Protein AF-A0A7V9IDU1-F1 (afdb_monomer)

Foldseek 3Di:
DDDPCCQDDPPDGNNVVLVVCVVVDDPCVSPPDDDDPDDPQLVCCLPVCVVVLCVLLPLVNCVVVVPDHSVVSVVLSVCSNVVVDPCSVVSVVSSVVSVVCCVPVVPD

Structure (mmCIF, N/CA/C/O backbone):
data_AF-A0A7V9IDU1-F1
#
_entry.id   AF-A0A7V9IDU1-F1
#
loop_
_atom_site.group_PDB
_atom_site.id
_atom_site.type_symbol
_atom_site.label_atom_id
_atom_site.label_alt_id
_atom_site.label_comp_id
_atom_site.label_asym_id
_atom_site.label_entity_id
_atom_site.label_seq_id
_atom_site.pdbx_PDB_ins_code
_atom_site.Cartn_x
_atom_site.Cartn_y
_atom_site.Cartn_z
_atom_site.occupancy
_atom_site.B_iso_or_equiv
_atom_site.auth_seq_id
_atom_site.auth_comp_id
_atom_site.auth_asym_id
_atom_site.auth_atom_id
_atom_site.pdbx_PDB_model_num
ATOM 1 N N . SER A 1 1 ? -31.908 17.466 11.269 1.00 82.25 1 SER A N 1
ATOM 2 C CA . SER A 1 1 ? -30.580 17.009 11.746 1.00 82.25 1 SER A CA 1
ATOM 3 C C . SER A 1 1 ? -30.549 16.914 13.267 1.00 82.25 1 SER A C 1
ATOM 5 O O . SER A 1 1 ? -31.136 17.771 13.907 1.00 82.25 1 SER A O 1
ATOM 7 N N . ILE A 1 2 ? -29.880 15.909 13.855 1.00 88.56 2 ILE A N 1
ATOM 8 C CA . ILE A 1 2 ? -29.757 15.757 15.327 1.00 88.56 2 ILE A CA 1
ATOM 9 C C . ILE A 1 2 ? -28.769 16.799 15.908 1.00 88.56 2 ILE A C 1
ATOM 11 O O . ILE A 1 2 ? -27.688 16.951 15.317 1.00 88.56 2 ILE A O 1
ATOM 15 N N . PRO A 1 3 ? -29.072 17.457 17.054 1.00 93.19 3 PRO A N 1
ATOM 16 C CA . PRO A 1 3 ? -28.171 18.416 17.704 1.00 93.19 3 PRO A CA 1
ATOM 17 C C . PRO A 1 3 ? -26.814 17.817 18.111 1.00 93.19 3 PRO A C 1
ATOM 19 O O . PRO A 1 3 ? -26.704 16.639 18.455 1.00 93.19 3 PRO A O 1
ATOM 22 N N . VAL A 1 4 ? -25.760 18.639 18.098 1.00 89.38 4 VAL A N 1
ATOM 23 C CA . VAL A 1 4 ? -24.374 18.204 18.372 1.00 89.38 4 VAL A CA 1
ATOM 24 C C . VAL A 1 4 ? -24.204 17.634 19.783 1.00 89.38 4 VAL A C 1
ATOM 26 O O . VAL A 1 4 ? -23.490 16.644 19.950 1.00 89.38 4 VAL A O 1
ATOM 29 N N . SER A 1 5 ? -24.916 18.183 20.770 1.00 89.94 5 SER A N 1
ATOM 30 C CA . SER A 1 5 ? -24.909 17.720 22.166 1.00 89.94 5 SER A CA 1
ATOM 31 C C . SER A 1 5 ? -25.332 16.255 22.336 1.00 89.94 5 SER A C 1
ATOM 33 O O . SER A 1 5 ? -24.905 15.594 23.276 1.00 89.94 5 SER A O 1
ATOM 35 N N . TYR A 1 6 ? -26.117 15.707 21.405 1.00 91.38 6 TYR A N 1
ATOM 36 C CA . TYR A 1 6 ? -26.477 14.284 21.399 1.00 91.38 6 TYR A CA 1
ATOM 37 C C . TYR A 1 6 ? -25.422 13.409 20.713 1.00 91.38 6 TYR A C 1
ATOM 39 O O . TYR A 1 6 ? -25.304 12.215 20.990 1.00 91.38 6 TYR A O 1
ATOM 47 N N . LYS A 1 7 ? -24.619 13.975 19.810 1.00 90.12 7 LYS A N 1
ATOM 48 C CA . LYS A 1 7 ? -23.559 13.242 19.102 1.00 90.12 7 LYS A CA 1
ATOM 49 C C . LYS A 1 7 ? -22.290 13.120 19.950 1.00 90.12 7 LYS A C 1
ATOM 51 O O . LYS A 1 7 ? -21.590 12.107 19.842 1.00 90.12 7 LYS A O 1
ATOM 56 N N . LEU A 1 8 ? -22.013 14.127 20.779 1.00 90.00 8 LEU A N 1
ATOM 57 C CA . L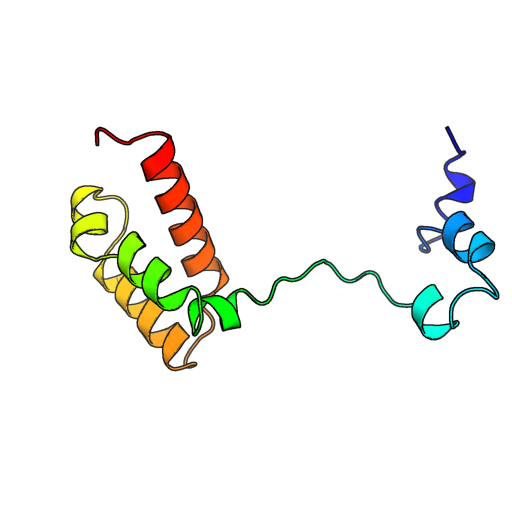EU A 1 8 ? -20.797 14.277 21.578 1.00 90.00 8 LEU A CA 1
ATOM 58 C C . LEU A 1 8 ? -21.135 14.536 23.049 1.00 90.00 8 LEU A C 1
ATOM 60 O O . LEU A 1 8 ? -21.904 15.438 23.358 1.00 90.00 8 LEU A O 1
ATOM 64 N N . LYS A 1 9 ? -20.493 13.796 23.958 1.00 87.81 9 LYS A N 1
ATOM 65 C CA . LYS A 1 9 ? -20.512 14.070 25.401 1.00 87.81 9 LYS A CA 1
ATOM 66 C C . LYS A 1 9 ? -19.080 14.053 25.932 1.00 87.81 9 LYS A C 1
ATOM 68 O O . LYS A 1 9 ? -18.468 12.989 26.047 1.00 87.81 9 LYS A O 1
ATOM 73 N N . GLY A 1 10 ? -18.519 15.234 26.201 1.00 86.88 10 GLY A N 1
ATOM 74 C CA . GLY A 1 10 ? -17.091 15.389 26.501 1.00 86.88 10 GLY A CA 1
ATOM 75 C C . GLY A 1 10 ? -16.220 14.838 25.364 1.00 86.88 10 GLY A C 1
ATOM 76 O O . GLY A 1 10 ? -16.451 15.143 24.198 1.00 86.88 10 GLY A O 1
ATOM 77 N N . LYS A 1 11 ? -15.259 13.962 25.687 1.00 82.69 11 LYS A N 1
ATOM 78 C CA . LYS A 1 11 ? -14.412 13.265 24.693 1.00 82.69 11 LYS A CA 1
ATOM 79 C C . LYS A 1 11 ? -15.090 12.041 24.047 1.00 82.69 11 LYS A C 1
ATOM 81 O O . LYS A 1 11 ? -14.487 11.370 23.213 1.00 82.69 11 LYS A O 1
ATOM 86 N N . SER A 1 12 ? -16.330 11.715 24.431 1.00 79.94 12 SER A N 1
ATOM 87 C CA . SER A 1 12 ? -17.051 10.539 23.934 1.00 79.94 12 SER A CA 1
ATOM 88 C C . SER A 1 12 ? -17.912 10.889 22.722 1.00 79.94 12 SER A C 1
ATOM 90 O O . SER A 1 12 ? -18.959 11.529 22.838 1.00 79.94 12 SER A O 1
ATOM 92 N N . GLY A 1 13 ? -17.478 10.439 21.545 1.00 84.69 13 GLY A N 1
ATOM 93 C CA . GLY A 1 13 ? -18.293 10.459 20.331 1.00 84.69 13 GLY A CA 1
ATOM 94 C C . GLY A 1 13 ? -19.313 9.326 20.271 1.00 84.69 13 GLY A C 1
ATOM 95 O O . GLY A 1 13 ? -19.207 8.325 20.986 1.00 84.69 13 GLY A O 1
ATOM 96 N N . LYS A 1 14 ? -20.283 9.476 19.358 1.00 87.75 14 LYS A N 1
ATOM 97 C CA . LYS A 1 14 ? -21.391 8.531 19.141 1.00 87.75 14 LYS A CA 1
ATOM 98 C C . LYS A 1 14 ? -22.276 8.364 20.387 1.00 87.75 14 LYS A C 1
ATOM 100 O O . LYS A 1 14 ? -22.785 7.273 20.618 1.00 87.75 14 LYS A O 1
ATOM 105 N N . HIS A 1 15 ? -22.448 9.415 21.195 1.00 91.06 15 HIS A N 1
ATOM 106 C CA . HIS A 1 15 ? -23.120 9.310 22.495 1.00 91.06 15 HIS A CA 1
ATOM 107 C C . HIS A 1 15 ? -24.552 8.756 22.385 1.00 91.06 15 HIS A C 1
ATOM 109 O O . HIS A 1 15 ? -24.836 7.713 22.971 1.00 91.06 15 HIS A O 1
ATOM 115 N N . ILE A 1 16 ? -25.405 9.374 21.562 1.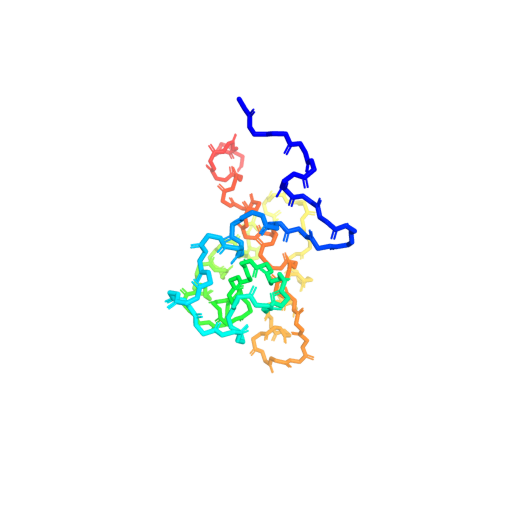00 93.44 16 ILE A N 1
ATOM 116 C CA . ILE A 1 16 ? -26.784 8.911 21.339 1.00 93.44 16 ILE A CA 1
ATOM 117 C C . ILE A 1 16 ? -26.855 7.508 20.723 1.00 93.44 16 ILE A C 1
ATOM 119 O O . ILE A 1 16 ? -27.693 6.709 21.120 1.00 93.44 16 ILE A O 1
ATOM 123 N N . LEU A 1 17 ? -25.935 7.165 19.813 1.00 92.94 17 LEU A N 1
ATOM 124 C CA . LEU A 1 17 ? -25.877 5.826 19.217 1.00 92.94 17 LEU A CA 1
ATOM 125 C C . LEU A 1 17 ? -25.547 4.768 20.277 1.00 92.94 17 LEU A C 1
ATOM 127 O O . LEU A 1 17 ? -26.151 3.703 20.286 1.00 92.94 17 LEU A O 1
ATOM 131 N N . LYS A 1 18 ? -24.609 5.062 21.185 1.00 92.25 18 LYS A N 1
ATOM 132 C CA . LYS A 1 18 ? -24.273 4.149 22.282 1.00 92.25 18 LYS A CA 1
ATOM 133 C C . LYS A 1 18 ? -25.453 3.964 23.234 1.00 92.25 18 LYS A C 1
ATOM 135 O O . LYS A 1 18 ? -25.723 2.843 23.633 1.00 92.25 18 LYS A O 1
ATOM 140 N N . GLN A 1 19 ? -26.173 5.037 23.566 1.00 92.44 19 GLN A N 1
ATOM 141 C CA . GLN A 1 19 ? -27.364 4.921 24.410 1.00 92.44 19 GLN A CA 1
ATOM 142 C C . GLN A 1 19 ? -28.475 4.108 23.739 1.00 92.44 19 GLN A C 1
ATOM 144 O O . GLN A 1 19 ? -29.034 3.227 24.381 1.00 92.44 19 GLN A O 1
ATOM 149 N N . ALA A 1 20 ? -28.742 4.342 22.453 1.00 94.06 20 ALA A N 1
ATOM 150 C CA . ALA A 1 20 ? -29.765 3.610 21.707 1.00 94.06 20 ALA A CA 1
ATOM 151 C C . ALA A 1 20 ? -29.463 2.106 21.572 1.00 94.06 20 ALA A C 1
ATOM 153 O O . ALA A 1 20 ? -30.384 1.303 21.497 1.00 94.06 20 ALA A O 1
ATOM 154 N N . MET A 1 21 ? -28.182 1.724 21.533 1.00 96.00 21 MET A N 1
ATOM 155 C CA . MET A 1 21 ? -27.745 0.324 21.418 1.00 96.00 21 MET A CA 1
ATOM 156 C C . MET A 1 21 ? -27.501 -0.353 22.778 1.00 96.00 21 MET A C 1
ATOM 158 O O . MET A 1 21 ? -27.104 -1.521 22.825 1.00 96.00 21 MET A O 1
ATOM 162 N N . ASN A 1 22 ? -27.701 0.360 23.891 1.00 93.12 22 ASN A N 1
ATOM 163 C CA . ASN A 1 22 ? -27.524 -0.200 25.225 1.00 93.12 22 ASN A CA 1
ATOM 164 C C . ASN A 1 22 ? -28.549 -1.320 25.472 1.00 93.12 22 ASN A C 1
ATOM 166 O O . ASN A 1 22 ? -29.732 -1.147 25.201 1.00 93.12 22 ASN A O 1
ATOM 170 N N . GLY A 1 23 ? -28.093 -2.472 25.964 1.00 94.12 23 GLY A N 1
ATOM 171 C CA . GLY A 1 23 ? -28.926 -3.673 26.115 1.00 94.12 23 GLY A CA 1
ATOM 172 C C . GLY A 1 23 ? -29.087 -4.515 24.841 1.00 94.12 23 GLY A C 1
ATOM 173 O O . GLY A 1 23 ? -29.491 -5.667 24.944 1.00 94.12 23 GLY A O 1
ATOM 174 N N . LEU A 1 24 ? -28.710 -3.995 23.664 1.00 96.94 24 LEU A N 1
ATOM 175 C CA . LEU A 1 24 ? -28.677 -4.754 22.402 1.00 96.94 24 LEU A CA 1
ATOM 176 C C . LEU A 1 24 ? -27.274 -5.265 22.052 1.00 96.94 24 LEU A C 1
ATOM 178 O O . LEU A 1 24 ? -27.135 -6.274 21.366 1.00 96.94 24 LEU A O 1
ATOM 182 N N . LEU A 1 25 ? -26.227 -4.572 22.509 1.00 94.88 25 LEU A N 1
ATOM 183 C CA . LEU A 1 25 ? -24.834 -4.966 22.305 1.00 94.88 25 LEU A CA 1
ATOM 184 C C . LEU A 1 25 ? -24.110 -5.178 23.642 1.00 94.88 25 LEU A C 1
ATOM 186 O O . LEU A 1 25 ? -24.363 -4.443 24.601 1.00 94.88 25 LEU A O 1
ATOM 190 N N . PRO A 1 26 ? -23.141 -6.111 23.701 1.00 96.06 26 PRO A N 1
ATOM 191 C CA . PRO A 1 26 ? -22.246 -6.243 24.844 1.00 96.06 26 PRO A CA 1
ATOM 192 C C . PRO A 1 26 ? -21.519 -4.928 25.174 1.00 96.06 26 PRO A C 1
ATOM 194 O O . PRO A 1 26 ? -21.049 -4.216 24.278 1.00 96.06 26 PRO A O 1
ATOM 197 N N . GLN A 1 27 ? -21.363 -4.622 26.467 1.00 92.94 27 GLN A N 1
ATOM 198 C CA . GLN A 1 27 ? -20.751 -3.365 26.932 1.00 92.94 27 GLN A CA 1
ATOM 199 C C . GLN A 1 27 ? -19.318 -3.172 26.411 1.00 92.94 27 GLN A C 1
ATOM 201 O O . GLN A 1 27 ? -18.910 -2.059 26.071 1.00 92.94 27 GLN A O 1
ATOM 206 N N . ASN A 1 28 ? -18.559 -4.261 26.260 1.00 93.38 28 ASN A N 1
ATOM 207 C CA . ASN A 1 28 ? -17.205 -4.225 25.705 1.00 93.38 28 ASN A CA 1
ATOM 208 C C . ASN A 1 28 ? -17.169 -3.801 24.223 1.00 93.38 28 ASN A C 1
ATOM 210 O O . ASN A 1 28 ? -16.199 -3.176 23.802 1.00 93.38 28 ASN A O 1
ATOM 214 N N . ILE A 1 29 ? -18.212 -4.093 23.438 1.00 92.25 29 ILE A N 1
ATOM 215 C CA . ILE A 1 29 ? -18.349 -3.632 22.050 1.00 92.25 29 ILE A CA 1
ATOM 216 C C . ILE A 1 29 ? -18.800 -2.171 22.020 1.00 92.25 29 ILE A C 1
ATOM 218 O O . ILE A 1 29 ? -18.220 -1.362 21.293 1.00 92.25 29 ILE A O 1
ATOM 222 N N . LEU A 1 30 ? -19.784 -1.815 22.850 1.00 92.38 30 LEU A N 1
ATOM 223 C CA . LEU A 1 30 ? -20.365 -0.472 22.918 1.00 92.38 30 LEU A CA 1
ATOM 224 C C . LEU A 1 30 ? -19.336 0.603 23.312 1.00 92.38 30 LEU A C 1
ATOM 226 O O . LEU A 1 30 ? -19.339 1.722 22.783 1.00 92.38 30 LEU A O 1
ATOM 230 N N . HIS A 1 31 ? -18.424 0.247 24.219 1.00 88.94 31 HIS A N 1
ATOM 231 C CA . HIS A 1 31 ? -17.391 1.134 24.752 1.00 88.94 31 HIS A CA 1
ATOM 232 C C . HIS A 1 31 ? -16.006 0.934 24.125 1.00 88.94 31 HIS A C 1
ATOM 234 O O . HIS A 1 31 ? -15.065 1.638 24.497 1.00 88.94 31 HIS A O 1
ATOM 240 N N . ARG A 1 32 ? -15.874 0.043 23.133 1.00 89.38 32 ARG A N 1
ATOM 241 C CA . ARG A 1 32 ? -14.611 -0.191 22.426 1.00 89.38 32 ARG A CA 1
ATOM 242 C C . ARG A 1 32 ? -14.064 1.114 21.817 1.00 89.38 32 ARG A C 1
ATOM 244 O O . ARG A 1 32 ? -14.826 1.864 21.194 1.00 89.38 32 ARG A O 1
ATOM 251 N N . PRO A 1 33 ? -12.746 1.380 21.913 1.00 85.38 33 PRO A N 1
ATOM 252 C CA . PRO A 1 33 ? -12.118 2.492 21.208 1.00 85.38 33 PRO A CA 1
ATOM 253 C C . PRO A 1 33 ? -12.374 2.427 19.701 1.00 85.38 33 PRO A C 1
ATOM 255 O O . PRO A 1 33 ? -12.417 1.344 19.107 1.00 85.38 33 PRO A O 1
ATOM 258 N N . LYS A 1 34 ? -12.509 3.595 19.060 1.00 82.81 34 LYS A N 1
ATOM 259 C CA . LYS A 1 34 ? -12.620 3.671 17.601 1.00 82.81 34 LYS A CA 1
ATOM 260 C C . LYS A 1 34 ? -11.341 3.098 16.994 1.00 82.81 34 LYS A C 1
ATOM 262 O O . LYS A 1 34 ? -10.271 3.674 17.152 1.00 82.81 34 LYS A O 1
ATOM 267 N N . LYS A 1 35 ? -11.469 1.988 16.274 1.00 79.75 35 LYS A N 1
ATOM 268 C CA . LYS A 1 35 ? -10.429 1.505 15.367 1.00 79.75 35 LYS A CA 1
ATOM 269 C C . LYS A 1 35 ? -10.785 1.931 13.950 1.00 79.75 35 LYS A C 1
ATOM 271 O O . LYS A 1 35 ? -11.961 1.935 13.583 1.00 79.75 35 LYS A O 1
ATOM 276 N N . GLY A 1 36 ? -9.778 2.337 13.186 1.00 77.06 36 GLY A N 1
ATOM 277 C CA . GLY A 1 36 ? -9.932 2.489 11.745 1.00 77.06 36 GLY A CA 1
ATOM 278 C C . GLY A 1 36 ? -10.234 1.138 11.099 1.00 77.06 36 GLY A C 1
ATOM 279 O O . GLY A 1 36 ? -9.980 0.083 11.687 1.00 77.06 36 GLY A O 1
ATOM 280 N N . PHE A 1 37 ? -10.761 1.175 9.882 1.00 79.19 37 PHE A N 1
ATOM 281 C CA . PHE A 1 37 ? -10.845 -0.006 9.034 1.00 79.19 37 PHE A CA 1
ATOM 282 C C . PHE A 1 37 ? -9.461 -0.251 8.429 1.00 79.19 37 PHE A C 1
ATOM 284 O O . PHE A 1 37 ? -9.163 0.187 7.325 1.00 79.19 37 PHE A O 1
ATOM 291 N N . GLY A 1 38 ? -8.576 -0.868 9.213 1.00 77.75 38 GLY A N 1
ATOM 292 C CA . GLY A 1 38 ? -7.275 -1.306 8.724 1.00 77.75 38 GLY A CA 1
ATOM 293 C C . GLY A 1 38 ? -7.457 -2.572 7.901 1.00 77.75 38 GLY A C 1
ATOM 294 O O . GLY A 1 38 ? -7.790 -3.615 8.459 1.00 77.75 38 GLY A O 1
ATOM 295 N N . ILE A 1 39 ? -7.262 -2.477 6.590 1.00 86.12 39 ILE A N 1
ATOM 296 C CA . ILE A 1 39 ? -7.130 -3.656 5.734 1.00 86.12 39 ILE A CA 1
ATOM 297 C C . ILE A 1 39 ? -5.704 -4.221 5.860 1.00 86.12 39 ILE A C 1
ATOM 299 O O . ILE A 1 39 ? -4.756 -3.440 5.980 1.00 86.12 39 ILE A O 1
ATOM 303 N N . PRO A 1 40 ? -5.518 -5.553 5.864 1.00 92.50 40 PRO A N 1
ATOM 304 C CA . PRO A 1 40 ? -4.219 -6.186 6.098 1.00 92.50 40 PRO A CA 1
ATOM 305 C C . PRO A 1 40 ? -3.338 -6.156 4.837 1.00 92.50 40 PRO A C 1
ATOM 307 O O . PRO A 1 40 ? -2.982 -7.188 4.277 1.00 92.50 40 PRO A O 1
ATOM 310 N N . ILE A 1 41 ? -2.972 -4.951 4.390 1.00 94.50 41 ILE A N 1
ATOM 311 C CA . ILE A 1 41 ? -2.192 -4.715 3.164 1.00 94.50 41 ILE A CA 1
ATOM 312 C C . ILE A 1 41 ? -0.874 -5.489 3.187 1.00 94.50 41 ILE A C 1
ATOM 314 O O . ILE A 1 41 ? -0.536 -6.136 2.205 1.00 94.50 41 ILE A O 1
ATOM 318 N N . ALA A 1 42 ? -0.158 -5.472 4.315 1.00 95.06 42 ALA A N 1
ATOM 319 C CA . ALA A 1 42 ? 1.108 -6.188 4.454 1.00 95.06 42 ALA A CA 1
ATOM 320 C C . ALA A 1 42 ? 0.968 -7.699 4.195 1.00 95.06 42 ALA A C 1
ATOM 322 O O . ALA A 1 42 ? 1.838 -8.301 3.580 1.00 95.06 42 ALA A O 1
ATOM 323 N N . GLU A 1 43 ? -0.130 -8.316 4.634 1.00 95.38 43 GLU A N 1
ATOM 324 C CA . GLU A 1 43 ? -0.377 -9.737 4.367 1.00 95.38 43 GLU A CA 1
ATOM 325 C C . GLU A 1 43 ? -0.792 -9.966 2.916 1.00 95.38 43 GLU A C 1
ATOM 327 O O . GLU A 1 43 ? -0.379 -10.932 2.283 1.00 95.38 43 GLU A O 1
ATOM 332 N N . TRP A 1 44 ? -1.589 -9.059 2.355 1.00 96.56 44 TRP A N 1
ATOM 333 C CA . TRP A 1 44 ? -2.028 -9.172 0.971 1.00 96.56 44 TRP A CA 1
ATOM 334 C C . TRP A 1 44 ? -0.876 -9.044 -0.019 1.00 96.56 44 TRP A C 1
ATOM 336 O O . TRP A 1 44 ? -0.822 -9.847 -0.944 1.00 96.56 44 TRP A O 1
ATOM 346 N N . LEU A 1 45 ? 0.051 -8.107 0.191 1.00 96.94 45 LEU A N 1
ATOM 347 C CA . LEU A 1 45 ? 1.235 -7.921 -0.657 1.00 96.94 45 LEU A CA 1
ATOM 348 C C . LEU A 1 45 ? 2.211 -9.107 -0.594 1.00 96.94 45 LEU A C 1
ATOM 350 O O . LEU A 1 45 ? 2.929 -9.356 -1.557 1.00 96.94 45 LEU A O 1
ATOM 354 N N . LYS A 1 46 ? 2.211 -9.869 0.506 1.00 96.12 46 LYS A N 1
ATOM 355 C CA . LYS A 1 46 ? 2.955 -11.137 0.626 1.00 96.12 46 LYS A CA 1
ATOM 356 C C . LYS A 1 46 ? 2.218 -12.341 0.048 1.00 96.12 46 LYS A C 1
ATOM 358 O O . LYS A 1 46 ? 2.840 -13.352 -0.248 1.00 96.12 46 LYS A O 1
ATOM 363 N N . GLY A 1 47 ? 0.897 -12.253 -0.050 1.00 95.69 47 GLY A N 1
ATOM 364 C CA . GLY A 1 47 ? 0.036 -13.335 -0.506 1.00 95.69 47 GLY A CA 1
ATOM 365 C C . GLY A 1 47 ? -0.661 -12.976 -1.809 1.00 95.69 47 GLY A C 1
ATOM 366 O O . GLY A 1 47 ? -0.049 -12.852 -2.862 1.00 95.69 47 GLY A O 1
ATOM 367 N N . ARG A 1 48 ? -1.981 -12.808 -1.738 1.00 96.38 48 ARG A N 1
ATOM 368 C CA . ARG A 1 48 ? -2.857 -12.715 -2.917 1.00 96.38 48 ARG A CA 1
ATOM 369 C C . ARG A 1 48 ? -2.568 -11.563 -3.889 1.00 96.38 48 ARG A C 1
ATOM 371 O O . ARG A 1 48 ? -2.956 -11.660 -5.043 1.00 96.38 48 ARG A O 1
ATOM 378 N N . LEU A 1 49 ? -1.955 -10.471 -3.432 1.00 97.00 49 LEU A N 1
ATOM 379 C CA . LEU A 1 49 ? -1.574 -9.333 -4.278 1.00 97.00 49 LEU A CA 1
ATOM 380 C C . LEU A 1 49 ? -0.104 -9.378 -4.690 1.00 97.00 49 LEU A C 1
ATOM 382 O O . LEU A 1 49 ? 0.326 -8.499 -5.427 1.00 97.00 49 LEU A O 1
ATOM 386 N N . ASN A 1 50 ? 0.659 -10.373 -4.240 1.00 97.56 50 ASN A N 1
ATOM 387 C CA . ASN A 1 50 ? 2.066 -10.498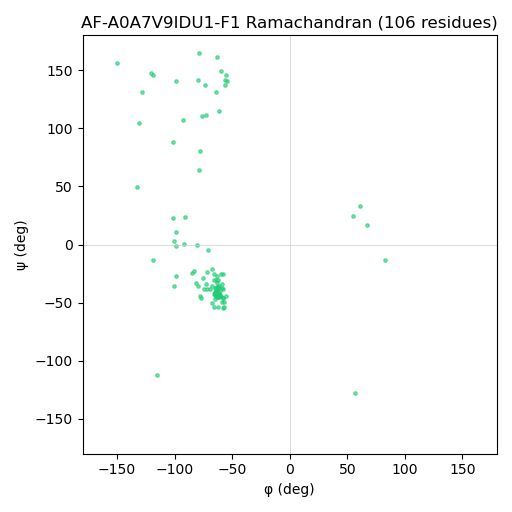 -4.586 1.00 97.56 50 ASN A CA 1
ATOM 388 C C . ASN A 1 50 ? 2.292 -10.580 -6.108 1.00 97.56 50 ASN A C 1
ATOM 390 O O . ASN A 1 50 ? 3.093 -9.792 -6.607 1.00 97.56 50 ASN A O 1
ATOM 394 N N . PRO A 1 51 ? 1.537 -11.397 -6.878 1.00 98.00 51 PRO A N 1
ATOM 395 C CA . PRO A 1 51 ? 1.713 -11.440 -8.330 1.00 98.00 51 PRO A CA 1
ATOM 396 C C . PRO A 1 51 ? 1.416 -10.093 -8.998 1.00 98.00 51 PRO A C 1
ATOM 398 O O . PRO A 1 51 ? 2.190 -9.635 -9.828 1.00 98.00 51 PRO A O 1
ATOM 401 N N . LEU A 1 52 ? 0.339 -9.419 -8.578 1.00 97.62 52 LEU A N 1
ATOM 402 C CA . LEU A 1 52 ? -0.027 -8.095 -9.093 1.00 97.62 52 LEU A CA 1
ATOM 403 C C . LEU A 1 52 ? 1.028 -7.034 -8.751 1.00 97.62 52 LEU A C 1
ATOM 405 O O . LEU A 1 52 ? 1.297 -6.145 -9.550 1.00 97.62 52 LEU A O 1
ATOM 409 N N . MET A 1 53 ? 1.622 -7.113 -7.559 1.00 97.88 53 MET A N 1
ATOM 410 C CA . MET A 1 53 ? 2.693 -6.212 -7.147 1.00 97.88 53 MET A CA 1
ATOM 411 C C . MET A 1 53 ? 3.925 -6.374 -8.038 1.00 97.88 53 MET A C 1
ATOM 413 O O . MET A 1 53 ? 4.483 -5.364 -8.448 1.00 97.88 53 MET A O 1
ATOM 417 N N . HIS A 1 54 ? 4.332 -7.606 -8.353 1.00 98.19 54 HIS A N 1
ATOM 418 C CA . HIS A 1 54 ? 5.466 -7.855 -9.252 1.00 98.19 54 HIS A CA 1
ATOM 419 C C . HIS A 1 54 ? 5.186 -7.440 -10.694 1.00 98.19 54 HIS A C 1
ATOM 421 O O . HIS A 1 54 ? 6.083 -6.930 -11.350 1.00 98.19 54 HIS A O 1
ATOM 427 N N . ASP A 1 55 ? 3.952 -7.606 -11.163 1.00 97.56 55 ASP A N 1
ATOM 428 C CA . ASP A 1 55 ? 3.544 -7.188 -12.507 1.00 97.56 55 ASP A CA 1
ATOM 429 C C . ASP A 1 55 ? 3.553 -5.655 -12.658 1.00 97.56 55 ASP A C 1
ATOM 431 O O . ASP A 1 55 ? 4.184 -5.092 -13.553 1.00 97.56 55 ASP A O 1
ATOM 435 N N . LEU A 1 56 ? 2.916 -4.942 -11.724 1.00 97.19 56 LEU A N 1
ATOM 436 C CA . LEU A 1 56 ? 2.807 -3.482 -11.793 1.00 97.19 56 LEU A CA 1
ATOM 437 C C . LEU A 1 56 ? 4.101 -2.754 -11.417 1.00 97.19 56 LEU A C 1
ATOM 439 O O . LEU A 1 56 ? 4.336 -1.646 -11.893 1.00 97.19 56 LEU A O 1
ATOM 443 N N . LEU A 1 57 ? 4.928 -3.343 -10.551 1.00 97.69 57 LEU A N 1
ATOM 444 C CA . LEU A 1 57 ? 6.212 -2.776 -10.126 1.00 97.69 57 LEU A CA 1
ATOM 445 C C . LEU A 1 57 ? 7.403 -3.427 -10.839 1.00 97.69 57 LEU A C 1
ATOM 447 O O . LEU A 1 57 ? 8.523 -3.382 -10.324 1.00 97.69 57 LEU A O 1
ATOM 451 N N . ASP A 1 58 ? 7.164 -4.017 -12.012 1.00 97.31 58 ASP A N 1
ATOM 452 C CA . ASP A 1 58 ? 8.210 -4.604 -12.839 1.00 97.31 58 ASP A CA 1
ATOM 453 C C . ASP A 1 58 ? 9.309 -3.582 -13.175 1.00 97.31 58 ASP A C 1
ATOM 455 O O . ASP A 1 58 ? 9.063 -2.401 -13.444 1.00 97.31 58 ASP A O 1
ATOM 459 N N . GLY A 1 59 ? 10.556 -4.051 -13.179 1.00 96.50 59 GLY A N 1
ATOM 460 C CA . GLY A 1 59 ? 11.713 -3.188 -13.359 1.00 96.50 59 GLY A CA 1
ATOM 461 C C . GLY A 1 59 ? 11.760 -2.512 -14.729 1.00 96.50 59 GLY A C 1
ATOM 462 O O . GLY A 1 59 ? 12.109 -1.336 -14.802 1.00 96.50 59 GLY A O 1
ATOM 463 N N . GLU A 1 60 ? 11.400 -3.209 -15.808 1.00 96.00 60 GLU A N 1
ATOM 464 C CA . GLU A 1 60 ? 11.403 -2.635 -17.159 1.00 96.00 60 GLU A CA 1
ATOM 465 C C . GLU A 1 60 ? 10.271 -1.625 -17.334 1.00 96.00 60 GLU A C 1
ATOM 467 O O . GLU A 1 60 ? 10.469 -0.563 -17.928 1.00 96.00 60 GLU A O 1
ATOM 472 N N . ARG A 1 61 ? 9.105 -1.909 -16.749 1.00 94.25 61 ARG A N 1
ATOM 473 C CA . ARG A 1 61 ? 7.986 -0.962 -16.685 1.00 94.25 61 ARG A CA 1
ATOM 474 C C . ARG A 1 61 ? 8.383 0.336 -15.974 1.00 94.25 61 ARG A C 1
ATOM 476 O O . ARG A 1 61 ? 8.197 1.420 -16.526 1.00 94.25 61 ARG A O 1
ATOM 483 N N . LEU A 1 62 ? 8.995 0.236 -14.794 1.00 96.38 62 LEU A N 1
ATOM 484 C CA . LEU A 1 62 ? 9.444 1.405 -14.028 1.00 96.38 62 LEU A CA 1
ATOM 485 C C . LEU A 1 62 ? 10.553 2.189 -14.746 1.00 96.38 62 LEU A C 1
ATOM 487 O O . LEU A 1 62 ? 10.544 3.421 -14.719 1.00 96.38 62 LEU A O 1
ATOM 491 N N . LYS A 1 63 ? 11.478 1.500 -15.432 1.00 96.06 63 LYS A N 1
ATOM 492 C CA . LYS A 1 63 ? 12.522 2.149 -16.248 1.00 96.06 63 LYS A CA 1
ATOM 493 C C . LYS A 1 63 ? 11.936 3.010 -17.358 1.00 96.06 63 LYS A C 1
ATOM 495 O O . LYS A 1 63 ? 12.415 4.123 -17.550 1.00 96.06 63 LYS A O 1
ATOM 500 N N . LYS A 1 64 ? 10.918 2.517 -18.072 1.00 93.56 64 LYS A N 1
ATOM 501 C CA . LYS A 1 64 ? 10.269 3.260 -19.168 1.00 93.56 64 LYS A CA 1
ATOM 502 C C . LYS A 1 64 ? 9.650 4.570 -18.689 1.00 93.56 64 LYS A C 1
ATOM 504 O O . LYS A 1 64 ? 9.788 5.583 -19.359 1.00 93.56 64 LYS A O 1
ATOM 509 N N . GLN A 1 65 ? 9.029 4.551 -17.511 1.00 93.44 65 GLN A N 1
ATOM 510 C CA . GLN A 1 65 ? 8.426 5.742 -16.910 1.00 93.44 65 GLN A CA 1
ATOM 511 C C . GLN A 1 65 ? 9.473 6.744 -16.399 1.00 93.44 65 GLN A C 1
ATOM 513 O O . GLN A 1 65 ? 9.164 7.921 -16.263 1.00 93.44 65 GLN A O 1
ATOM 518 N N . ALA A 1 66 ? 10.698 6.295 -16.094 1.00 94.81 66 ALA A N 1
ATOM 519 C CA . ALA A 1 66 ? 11.819 7.122 -15.631 1.00 94.81 66 ALA A CA 1
ATOM 520 C C . ALA A 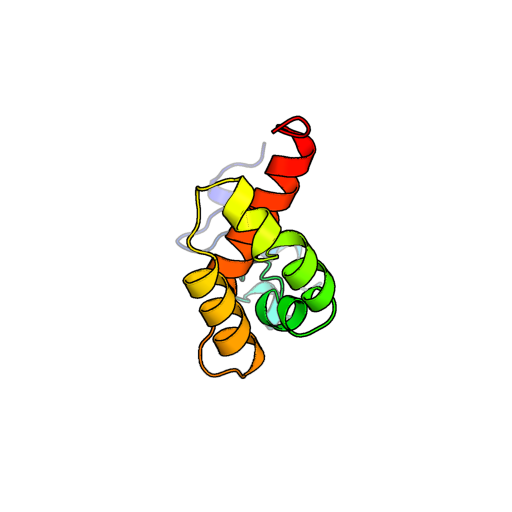1 66 ? 11.536 7.990 -14.380 1.00 94.81 66 ALA A C 1
ATOM 522 O O . ALA A 1 66 ? 12.209 8.994 -14.148 1.00 94.81 66 ALA A O 1
ATOM 523 N N . ILE A 1 67 ? 10.562 7.594 -13.549 1.00 95.00 67 ILE A N 1
ATOM 524 C CA . ILE A 1 67 ? 10.171 8.312 -12.318 1.00 95.00 67 ILE A CA 1
ATOM 525 C C . ILE A 1 67 ? 10.764 7.669 -11.061 1.00 95.00 67 ILE A C 1
ATOM 527 O O . ILE A 1 67 ? 11.117 8.369 -10.111 1.00 95.00 67 ILE A O 1
ATOM 531 N N . PHE A 1 68 ? 10.868 6.339 -11.036 1.00 96.50 68 PHE A N 1
ATOM 532 C CA . PHE A 1 68 ? 11.320 5.581 -9.869 1.00 96.50 68 PHE A CA 1
ATOM 533 C C . PHE A 1 68 ? 12.586 4.795 -10.183 1.00 96.50 68 PHE A C 1
ATOM 535 O O . PHE A 1 68 ? 12.734 4.275 -11.284 1.00 96.50 68 PHE A O 1
ATOM 542 N N . ASP A 1 69 ? 13.466 4.660 -9.188 1.00 97.81 69 ASP A N 1
ATOM 543 C CA . ASP A 1 69 ? 14.614 3.757 -9.255 1.00 97.81 69 ASP A CA 1
ATOM 544 C C . ASP A 1 69 ? 14.135 2.292 -9.135 1.00 97.81 69 ASP A C 1
ATOM 546 O O . ASP A 1 69 ? 13.709 1.873 -8.048 1.00 97.81 69 ASP A O 1
ATOM 550 N N . PRO A 1 70 ? 14.227 1.485 -10.209 1.00 97.88 70 PRO A N 1
ATOM 551 C CA . PRO A 1 70 ? 13.773 0.098 -10.194 1.00 97.88 70 PRO A CA 1
ATOM 552 C C . PRO A 1 70 ? 14.549 -0.771 -9.199 1.00 97.88 70 PRO A C 1
ATOM 554 O O . PRO A 1 70 ? 13.979 -1.680 -8.597 1.00 97.88 70 PRO A O 1
ATOM 557 N N . ALA A 1 71 ? 15.842 -0.497 -8.992 1.00 98.19 71 ALA A N 1
ATOM 558 C CA . ALA A 1 71 ? 16.668 -1.268 -8.068 1.00 98.19 71 ALA A CA 1
ATOM 559 C C . ALA A 1 71 ? 16.245 -1.012 -6.617 1.00 98.19 71 ALA A C 1
ATOM 561 O O . ALA A 1 71 ? 16.187 -1.938 -5.800 1.00 98.19 71 ALA A O 1
ATOM 562 N N . TYR A 1 72 ? 15.893 0.235 -6.303 1.00 98.25 72 TYR A N 1
ATOM 563 C CA . TYR A 1 72 ? 15.350 0.588 -4.999 1.00 98.25 72 TYR A CA 1
ATOM 564 C C . TYR A 1 72 ? 13.994 -0.083 -4.750 1.00 98.25 72 TYR A C 1
ATOM 566 O O . TYR A 1 72 ? 13.805 -0.692 -3.696 1.00 98.25 72 TYR A O 1
ATOM 574 N N . VAL A 1 73 ? 13.075 -0.039 -5.721 1.00 98.38 73 VAL A N 1
ATOM 575 C CA . VAL A 1 73 ? 11.752 -0.678 -5.596 1.00 98.38 73 VAL A CA 1
ATOM 576 C C . VAL A 1 73 ? 11.883 -2.195 -5.433 1.00 98.38 73 VAL A C 1
ATOM 578 O O . VAL A 1 73 ? 11.287 -2.763 -4.516 1.00 98.38 73 VAL A O 1
ATOM 581 N N . ALA A 1 74 ? 12.741 -2.846 -6.223 1.00 98.25 74 ALA A N 1
ATOM 582 C CA . ALA A 1 74 ? 13.018 -4.277 -6.093 1.00 98.25 74 ALA A CA 1
ATOM 583 C C . ALA A 1 74 ? 13.561 -4.644 -4.700 1.00 98.25 74 ALA A C 1
ATOM 585 O O . ALA A 1 74 ? 13.201 -5.678 -4.128 1.00 98.25 74 ALA A O 1
ATOM 586 N N . ARG A 1 75 ? 14.395 -3.780 -4.106 1.00 98.44 75 ARG A N 1
ATOM 587 C CA . ARG A 1 75 ? 14.873 -3.963 -2.730 1.00 98.44 75 ARG A CA 1
ATOM 588 C C . ARG A 1 75 ? 13.735 -3.872 -1.712 1.00 98.44 75 ARG A C 1
ATOM 590 O O . ARG A 1 75 ? 13.687 -4.715 -0.817 1.00 98.44 75 ARG A O 1
ATOM 597 N N . LEU A 1 76 ? 12.819 -2.909 -1.852 1.00 98.44 76 LEU A N 1
ATOM 598 C CA . LEU A 1 76 ? 11.653 -2.793 -0.967 1.00 98.44 76 LEU A CA 1
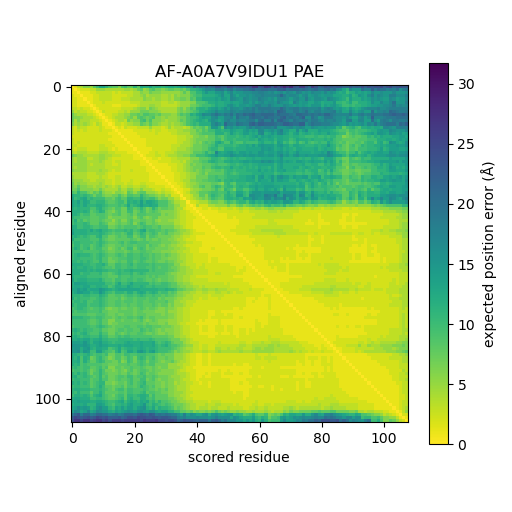ATOM 599 C C . LEU A 1 76 ? 10.765 -4.038 -1.039 1.00 98.44 76 LEU A C 1
ATOM 601 O O . LEU A 1 76 ? 10.367 -4.563 0.000 1.00 98.44 76 LEU A O 1
ATOM 605 N N . ILE A 1 77 ? 10.497 -4.535 -2.249 1.00 98.19 77 ILE A N 1
ATOM 606 C CA . ILE A 1 77 ? 9.721 -5.763 -2.460 1.00 98.19 77 ILE A CA 1
ATOM 607 C C . ILE A 1 77 ? 10.381 -6.927 -1.715 1.00 98.19 77 ILE A C 1
ATOM 609 O O . ILE A 1 77 ? 9.764 -7.541 -0.844 1.00 98.19 77 ILE A O 1
ATOM 613 N N . LYS A 1 78 ? 11.676 -7.156 -1.959 1.00 98.19 78 LYS A N 1
ATOM 614 C CA . LYS A 1 78 ? 12.427 -8.256 -1.344 1.00 98.19 78 LYS A CA 1
ATOM 615 C C . LYS A 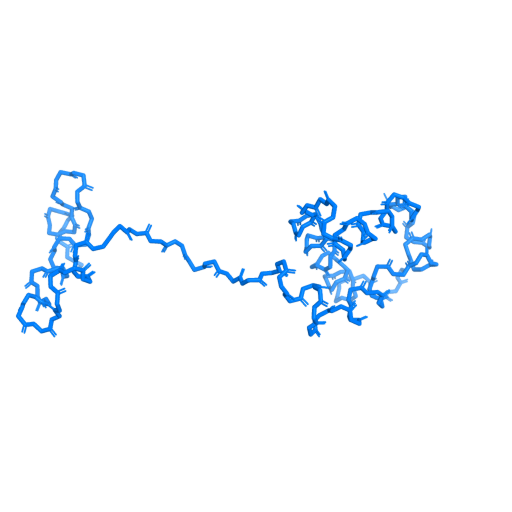1 78 ? 12.482 -8.161 0.182 1.00 98.19 78 LYS A C 1
ATOM 617 O O . LYS A 1 78 ? 12.300 -9.158 0.878 1.00 98.19 78 LYS A O 1
ATOM 622 N N . GLU A 1 79 ? 12.763 -6.980 0.729 1.00 98.25 79 GLU A N 1
ATOM 623 C CA . GLU A 1 79 ? 12.794 -6.768 2.181 1.00 98.25 79 GLU A CA 1
ATOM 624 C C . GLU A 1 79 ? 11.414 -6.992 2.819 1.00 98.25 79 GLU A C 1
ATOM 626 O O . GLU A 1 79 ? 11.342 -7.551 3.920 1.00 98.25 79 GLU A O 1
ATOM 631 N N . HIS A 1 80 ? 10.337 -6.611 2.120 1.00 97.75 80 HIS A N 1
ATOM 632 C CA . HIS A 1 80 ? 8.964 -6.837 2.556 1.00 97.75 80 HIS A CA 1
ATOM 633 C C . HIS A 1 80 ? 8.617 -8.323 2.593 1.00 97.75 80 HIS A C 1
ATOM 635 O O . HIS A 1 80 ? 8.208 -8.823 3.643 1.00 97.75 80 HIS A O 1
ATOM 641 N N . GLU A 1 81 ? 8.826 -9.033 1.486 1.00 97.12 81 GLU A N 1
ATOM 642 C CA . GLU A 1 81 ? 8.535 -10.463 1.337 1.00 97.12 81 GLU A CA 1
ATOM 643 C C . GLU A 1 81 ? 9.286 -11.313 2.357 1.00 97.12 81 GLU A C 1
ATOM 645 O O . GLU A 1 81 ? 8.681 -12.128 3.052 1.00 97.12 81 GLU A O 1
ATOM 650 N N . LEU A 1 82 ? 10.585 -11.047 2.531 1.00 97.12 82 LEU A N 1
ATOM 651 C CA . LEU A 1 82 ? 11.425 -11.735 3.514 1.00 97.12 82 LEU A CA 1
ATOM 652 C C . LEU A 1 82 ? 11.098 -11.351 4.965 1.00 97.12 82 LEU A C 1
ATOM 654 O O . LEU A 1 82 ? 11.701 -11.891 5.890 1.00 97.12 82 LEU A O 1
ATOM 658 N N . GLY A 1 83 ? 10.194 -10.392 5.187 1.00 95.25 83 GLY A N 1
ATOM 659 C CA . GLY A 1 83 ? 9.825 -9.921 6.520 1.00 95.25 83 GLY A CA 1
ATOM 660 C C . GLY A 1 83 ? 10.944 -9.180 7.253 1.00 95.25 83 GLY A C 1
ATOM 661 O O . GLY A 1 83 ? 10.854 -9.008 8.464 1.00 95.25 83 GLY A O 1
ATOM 662 N N . ARG A 1 84 ? 11.980 -8.727 6.538 1.00 95.81 84 ARG A N 1
ATOM 663 C CA . ARG A 1 84 ? 13.106 -7.974 7.113 1.00 95.81 84 ARG A CA 1
ATOM 664 C C . ARG A 1 84 ? 12.699 -6.555 7.499 1.00 95.81 84 ARG A C 1
ATOM 666 O O . ARG A 1 84 ? 13.194 -6.023 8.485 1.00 95.81 84 ARG A O 1
ATOM 673 N N . ALA A 1 85 ? 11.790 -5.960 6.729 1.00 93.44 85 ALA A N 1
ATOM 674 C CA . ALA A 1 85 ? 11.199 -4.656 7.000 1.00 93.44 85 ALA A CA 1
ATOM 675 C C . ALA A 1 85 ? 9.773 -4.588 6.436 1.00 93.44 85 ALA A C 1
ATOM 677 O O . ALA A 1 85 ? 9.405 -5.331 5.528 1.00 93.44 85 ALA A O 1
ATOM 678 N N . SER A 1 86 ? 8.936 -3.708 6.986 1.00 91.62 86 SER A N 1
ATOM 679 C CA . SER A 1 86 ? 7.541 -3.580 6.559 1.00 91.62 86 SER A CA 1
ATOM 680 C C . SER A 1 86 ? 7.346 -2.376 5.642 1.00 91.62 86 SER A C 1
ATOM 682 O O . SER A 1 86 ? 6.965 -1.308 6.105 1.00 91.62 86 SER A O 1
ATOM 684 N N . HIS A 1 87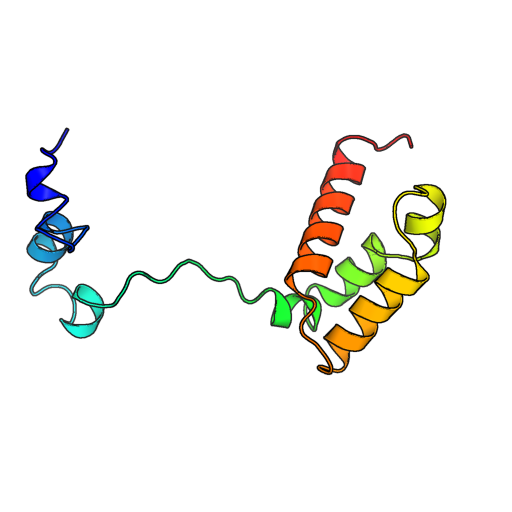 ? 7.528 -2.587 4.338 1.00 97.50 87 HIS A N 1
ATOM 685 C CA . HIS A 1 87 ? 7.361 -1.562 3.290 1.00 97.50 87 HIS A CA 1
ATOM 686 C C . HIS A 1 87 ? 5.947 -1.500 2.694 1.00 97.50 87 HIS A C 1
ATOM 688 O O . HIS A 1 87 ? 5.740 -1.093 1.555 1.00 97.50 87 HIS A O 1
ATOM 694 N N . HIS A 1 88 ? 4.943 -1.970 3.439 1.00 95.56 88 HIS A N 1
ATOM 695 C CA . HIS A 1 88 ? 3.579 -2.128 2.925 1.00 95.56 88 HIS A CA 1
ATOM 696 C C . HIS A 1 88 ? 2.927 -0.805 2.508 1.00 95.56 88 HIS A C 1
ATOM 698 O O . HIS A 1 88 ? 2.038 -0.820 1.665 1.00 95.56 88 HIS A O 1
ATOM 704 N N . LYS A 1 89 ? 3.325 0.330 3.097 1.00 95.56 89 LYS A N 1
ATOM 705 C CA . LYS A 1 89 ? 2.743 1.637 2.760 1.00 95.56 89 LYS A CA 1
ATOM 706 C C . LYS A 1 89 ? 3.301 2.151 1.443 1.00 95.56 89 LYS A C 1
ATOM 708 O O . LYS A 1 89 ? 2.538 2.591 0.589 1.00 95.56 89 LYS A O 1
ATOM 713 N N . GLU A 1 90 ? 4.613 2.065 1.289 1.00 97.31 90 GLU A N 1
ATOM 714 C CA . GLU A 1 90 ? 5.368 2.466 0.111 1.00 97.31 90 GLU A CA 1
ATOM 715 C C . GLU A 1 90 ? 4.930 1.624 -1.087 1.00 97.31 90 GLU A C 1
ATOM 717 O O . GLU A 1 90 ? 4.466 2.166 -2.087 1.00 97.31 90 GLU A O 1
ATOM 722 N N . LEU A 1 91 ? 4.964 0.296 -0.939 1.00 98.06 91 LEU A N 1
ATOM 723 C CA . LEU A 1 91 ? 4.577 -0.645 -1.990 1.00 98.06 91 LEU A CA 1
ATOM 724 C C . LEU A 1 91 ? 3.109 -0.486 -2.392 1.00 98.06 91 LEU A C 1
ATOM 726 O O . LEU A 1 91 ? 2.799 -0.473 -3.578 1.00 98.06 91 LEU A O 1
ATOM 730 N N . TRP A 1 92 ? 2.202 -0.293 -1.429 1.00 97.25 92 TRP A N 1
ATOM 731 C CA . TRP A 1 92 ? 0.797 -0.019 -1.736 1.00 97.25 92 TRP A CA 1
ATOM 732 C C . TRP A 1 92 ? 0.604 1.301 -2.481 1.00 97.25 92 TRP A C 1
ATOM 734 O O . TRP A 1 92 ? -0.181 1.365 -3.422 1.00 97.25 92 TRP A O 1
ATOM 744 N N . THR A 1 93 ? 1.329 2.347 -2.083 1.00 97.38 93 THR A N 1
ATOM 745 C CA . THR A 1 93 ? 1.256 3.658 -2.740 1.00 97.38 93 THR A CA 1
ATOM 746 C C . THR A 1 93 ? 1.725 3.565 -4.1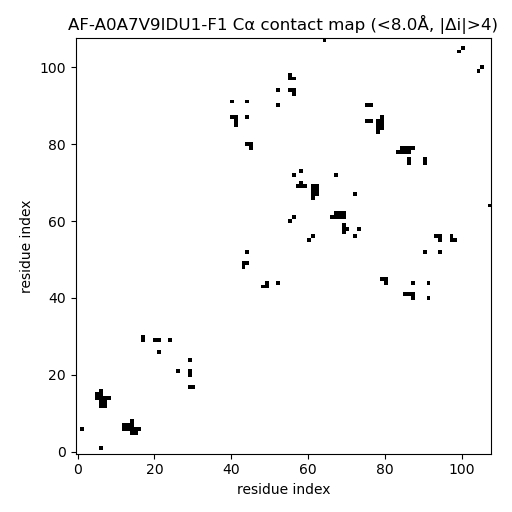89 1.00 97.38 93 THR A C 1
ATOM 748 O O . THR A 1 93 ? 1.040 4.065 -5.077 1.00 97.38 93 THR A O 1
ATOM 751 N N . LEU A 1 94 ? 2.840 2.872 -4.439 1.00 97.81 94 LEU A N 1
ATOM 752 C CA . LEU A 1 94 ? 3.337 2.634 -5.793 1.00 97.81 94 LEU A CA 1
ATOM 753 C C . LEU A 1 94 ? 2.350 1.801 -6.617 1.00 97.81 94 LEU A C 1
ATOM 755 O O . LEU A 1 94 ? 2.072 2.142 -7.758 1.00 97.81 94 LEU A O 1
ATOM 759 N N . LEU A 1 95 ? 1.771 0.752 -6.034 1.00 97.12 95 LEU A N 1
ATOM 760 C CA . LEU A 1 95 ? 0.810 -0.111 -6.722 1.00 97.12 95 LEU A CA 1
ATOM 761 C C . LEU A 1 95 ? -0.452 0.664 -7.136 1.00 97.12 95 LEU A C 1
ATOM 763 O O . LEU A 1 95 ? -0.893 0.566 -8.277 1.00 97.12 95 LEU A O 1
ATOM 767 N N . VAL A 1 96 ? -0.999 1.491 -6.239 1.00 97.12 96 VAL A N 1
ATOM 768 C CA . VAL A 1 96 ? -2.134 2.376 -6.553 1.00 97.12 96 VAL A CA 1
ATOM 769 C C . VAL A 1 96 ? -1.760 3.406 -7.618 1.00 97.12 96 VAL A C 1
ATOM 771 O O . VAL A 1 96 ? -2.568 3.673 -8.505 1.00 97.12 96 VAL A O 1
ATOM 774 N N . LEU A 1 97 ? -0.547 3.962 -7.564 1.00 97.25 97 LEU A N 1
ATOM 775 C CA . LEU A 1 97 ? -0.060 4.880 -8.591 1.00 97.25 97 LEU A CA 1
ATOM 776 C C . LEU A 1 97 ? 0.020 4.203 -9.961 1.00 97.25 97 LEU A C 1
ATOM 778 O O . LEU A 1 97 ? -0.407 4.806 -10.934 1.00 97.25 97 LEU A O 1
ATOM 782 N N . GLN A 1 98 ? 0.523 2.971 -10.047 1.00 96.50 98 GLN A N 1
ATOM 783 C CA . GLN A 1 98 ? 0.608 2.238 -11.314 1.00 96.50 98 GLN A CA 1
ATOM 784 C C . GLN A 1 98 ? -0.775 1.928 -11.893 1.00 96.50 98 GLN A C 1
ATOM 786 O O . GLN A 1 98 ? -0.993 2.125 -13.082 1.00 96.50 98 GLN A O 1
ATOM 791 N N . LEU A 1 99 ? -1.740 1.547 -11.050 1.00 96.25 99 LEU A N 1
ATOM 792 C CA . LEU A 1 99 ? -3.134 1.372 -11.478 1.00 96.25 99 LEU A CA 1
ATOM 793 C C . LEU A 1 99 ? -3.748 2.679 -11.997 1.00 96.25 99 LEU A C 1
ATOM 795 O O . LEU A 1 99 ? -4.463 2.688 -12.999 1.00 96.25 99 LEU A O 1
ATOM 799 N N . TRP A 1 100 ? -3.481 3.791 -11.309 1.00 97.06 100 TRP A N 1
ATOM 800 C CA . TRP A 1 100 ? -3.903 5.111 -11.766 1.00 97.06 100 TRP A CA 1
ATOM 801 C C . TRP A 1 100 ? -3.223 5.472 -13.093 1.00 97.06 100 TRP A C 1
ATOM 803 O O . TRP A 1 100 ? -3.896 5.927 -14.012 1.00 97.06 100 TRP A O 1
ATOM 813 N N . TRP A 1 101 ? -1.924 5.203 -13.225 1.00 95.06 101 TRP A N 1
ATOM 814 C CA . TRP A 1 101 ? -1.158 5.450 -14.444 1.00 95.06 101 TRP A CA 1
ATOM 815 C C . TRP A 1 101 ? -1.770 4.719 -15.637 1.00 95.06 101 TRP A C 1
ATOM 817 O O . TRP A 1 101 ? -2.077 5.356 -16.636 1.00 95.06 101 TRP A O 1
ATOM 827 N N . ASP A 1 102 ? -2.066 3.427 -15.500 1.00 93.88 102 ASP A N 1
ATOM 828 C CA . ASP A 1 102 ? -2.695 2.638 -16.569 1.00 93.88 102 ASP A CA 1
ATOM 829 C C . ASP A 1 102 ? -4.082 3.165 -16.950 1.00 93.88 102 ASP A C 1
ATOM 831 O O . ASP A 1 102 ? -4.512 3.053 -18.095 1.00 93.88 102 ASP A O 1
ATOM 835 N N . THR A 1 103 ? -4.794 3.761 -15.992 1.00 95.31 103 THR A N 1
ATOM 836 C CA . THR A 1 103 ? -6.144 4.286 -16.221 1.00 95.31 103 THR A CA 1
ATOM 837 C C . THR A 1 103 ? -6.130 5.647 -16.920 1.00 95.31 103 THR A C 1
ATOM 839 O O . THR A 1 103 ? -7.029 5.937 -17.708 1.00 95.31 103 THR A O 1
ATOM 842 N N . PHE A 1 104 ? -5.153 6.505 -16.614 1.00 95.31 104 PHE A N 1
ATOM 843 C CA . PHE A 1 104 ? -5.179 7.922 -17.001 1.00 95.31 104 PHE A CA 1
ATOM 844 C C . PHE A 1 104 ? -4.027 8.358 -17.915 1.00 95.31 104 PHE A C 1
ATOM 846 O O . PHE A 1 104 ? -4.106 9.440 -18.492 1.00 95.31 104 PHE A O 1
ATOM 853 N N . LEU A 1 105 ? -2.986 7.537 -18.065 1.00 90.31 105 LEU A N 1
ATOM 854 C CA . LEU A 1 105 ? -1.824 7.754 -18.933 1.00 90.31 105 LEU A CA 1
ATOM 855 C C . LEU A 1 105 ? -1.495 6.494 -19.775 1.00 90.31 105 LEU A C 1
ATOM 857 O O . LEU A 1 105 ? -0.341 6.071 -19.793 1.00 90.31 105 LEU A O 1
ATOM 861 N N . PRO A 1 106 ? -2.472 5.872 -20.470 1.00 77.81 106 PRO A N 1
ATOM 862 C CA . PRO A 1 106 ? -2.264 4.595 -21.167 1.00 77.81 106 PRO A CA 1
ATOM 863 C C . PRO A 1 106 ? -1.313 4.676 -22.374 1.00 77.81 106 PRO A C 1
ATOM 865 O O . PRO A 1 106 ? -0.774 3.654 -22.788 1.00 77.81 106 PRO A O 1
ATOM 868 N N . ASP A 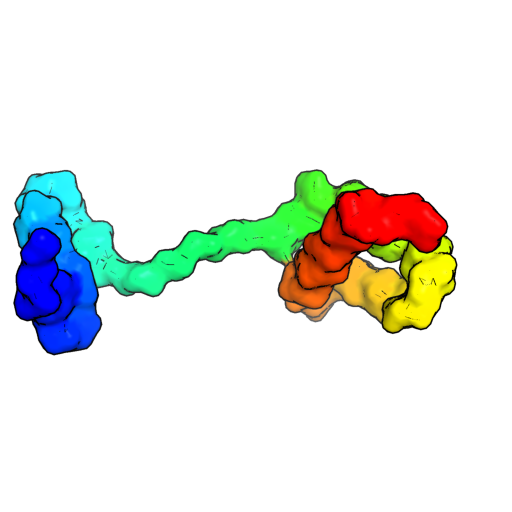1 107 ? -1.110 5.873 -22.933 1.00 72.31 107 ASP A N 1
ATOM 869 C CA . ASP A 1 107 ? -0.320 6.102 -24.151 1.00 72.31 107 ASP A CA 1
ATOM 870 C C . ASP A 1 107 ? 1.123 6.585 -23.876 1.00 72.31 107 ASP A C 1
ATOM 872 O O . ASP A 1 107 ? 1.805 7.032 -24.802 1.00 72.31 107 ASP A O 1
ATOM 876 N N . GLN A 1 108 ? 1.582 6.541 -22.615 1.00 59.81 108 GLN A N 1
ATOM 877 C CA . GLN A 1 108 ? 2.970 6.844 -22.224 1.00 59.81 108 GLN A CA 1
ATOM 878 C C . GLN A 1 108 ? 3.773 5.594 -21.869 1.00 59.81 108 GLN A C 1
ATOM 880 O O . GLN A 1 108 ? 3.259 4.754 -21.098 1.00 59.81 108 GLN A O 1
#

Solvent-accessible surface area (backbone atoms only — not comparable to full-atom values): 6514 Å² total; per-residue (Å²): 135,82,61,65,75,49,41,37,52,89,94,40,69,52,39,49,60,43,60,73,39,58,89,78,51,60,67,73,68,66,69,48,77,90,70,77,91,77,72,67,52,60,58,33,51,63,46,89,38,29,67,59,47,52,64,66,64,27,50,69,62,33,52,74,68,68,81,55,63,38,70,59,51,52,48,45,51,51,33,34,66,73,64,76,43,87,43,43,65,60,54,49,52,51,49,53,47,42,57,47,38,60,72,76,47,70,91,111

Radius of gyration: 21.68 Å; Cα contacts (8 Å, |Δi|>4): 71; chains: 1; bounding box: 47×32×51 Å

Nearest PDB structures (foldseek):
  1jgt-assembly1_B  TM=3.915E-01  e=9.379E-01  Streptomyces clavuligerus

Sequence (108 aa):
SIPVSYKLKGKSGKHILKQAMNGLLPQNILHRPKKGFGIPIAEWLKGRLNPLMHDLLDGERLKKQAIFDPAYVARLIKEHELGRASHHKELWTLLVLQLWWDTFLPDQ

pLDDT: mean 92.99, std 6.44, range [59.81, 98.44]

Mean predicted aligned error: 6.71 Å

Secondary structure (DSSP, 8-state):
---HHHHEETTEESHHHHHHTBTTB-HHHHT---------HHHHHHTTTHHHHHHHT-HHHHHHHTSS-HHHHHHHHHHHHTTSS--HHHHHHHHHHHHHHHHH-TT-